Protein AF-A0A533RKX3-F1 (afdb_monomer_lite)

pLDDT: mean 78.16, std 12.14, range [46.0, 91.19]

Secondary structure (DSSP, 8-state):
-HHHHHHHT-HHHHHHHHHHHHHH-TT-HHHHHHHHHHHHHTT-HHHHHHHHHHHHHHHHH-TTSTHHHHTTT--HHHHHHHHHHHHHHHHTT-

Foldseek 3Di:
DLVVCVVVVVLVVSLVVLVVVCVVPVLQLVSLQSVLVSCVVVVVLVVSLVSLVSSVVSCVVCVPDPNCVVPPNPHSVVSNVVSVVSNVVVVVVD

Radius of gyration: 12.79 Å; chains: 1; bounding box: 32×25×37 Å

Structure (mmCIF, N/CA/C/O backbone):
data_AF-A0A533RKX3-F1
#
_entry.id   AF-A0A533RKX3-F1
#
loop_
_atom_site.group_PDB
_atom_site.id
_atom_site.type_symbol
_atom_site.label_atom_id
_atom_site.label_alt_id
_atom_site.label_comp_id
_atom_site.label_asym_id
_atom_site.label_entity_id
_atom_site.label_seq_id
_atom_site.pdbx_PDB_ins_code
_atom_site.Cartn_x
_atom_site.Cartn_y
_atom_site.Cartn_z
_atom_site.occupancy
_atom_site.B_iso_or_equiv
_atom_site.auth_seq_id
_atom_site.auth_comp_id
_atom_site.auth_asym_id
_atom_site.auth_atom_id
_atom_site.pdbx_PDB_model_num
ATOM 1 N N . LEU A 1 1 ? -5.772 -2.199 -12.533 1.00 54.28 1 LEU A N 1
ATOM 2 C CA . LEU A 1 1 ? -7.184 -2.306 -12.109 1.00 54.28 1 LEU A CA 1
ATOM 3 C C . LEU A 1 1 ? -7.329 -2.000 -10.612 1.00 54.28 1 LEU A C 1
ATOM 5 O O . LEU A 1 1 ? -8.238 -1.259 -10.269 1.00 54.28 1 LEU A O 1
ATOM 9 N N . GLY A 1 2 ? -6.359 -2.360 -9.762 1.00 58.38 2 GLY A N 1
ATOM 10 C CA . GLY A 1 2 ? -6.385 -2.042 -8.320 1.00 58.38 2 GLY A CA 1
ATOM 11 C C . GLY A 1 2 ? -6.681 -0.584 -7.908 1.00 58.38 2 GLY A C 1
ATOM 12 O O . GLY A 1 2 ? -7.396 -0.369 -6.937 1.00 58.38 2 GLY A O 1
ATOM 13 N N . VAL A 1 3 ? -6.223 0.432 -8.654 1.00 58.34 3 VAL A N 1
ATOM 14 C CA . VAL A 1 3 ? -6.564 1.853 -8.378 1.00 58.34 3 VAL A CA 1
ATOM 15 C C . VAL A 1 3 ? -8.036 2.166 -8.689 1.00 58.34 3 VAL A C 1
ATOM 17 O O . VAL A 1 3 ? -8.665 2.953 -7.990 1.00 58.34 3 VAL A O 1
ATOM 20 N N . ILE A 1 4 ? -8.605 1.517 -9.709 1.00 57.06 4 ILE A N 1
ATOM 21 C CA . ILE A 1 4 ? -10.014 1.667 -10.099 1.00 57.06 4 ILE A CA 1
ATOM 22 C C . ILE A 1 4 ? -10.911 0.985 -9.058 1.00 57.06 4 ILE A C 1
ATOM 24 O O . ILE A 1 4 ? -11.901 1.574 -8.641 1.00 57.06 4 ILE A O 1
ATOM 28 N N . HIS A 1 5 ? -10.528 -0.196 -8.564 1.00 58.16 5 HIS A N 1
ATOM 29 C CA . HIS A 1 5 ? -11.267 -0.880 -7.496 1.00 58.16 5 HIS A CA 1
ATOM 30 C C . HIS A 1 5 ? -11.195 -0.140 -6.156 1.00 58.16 5 HIS A C 1
ATOM 32 O O . HIS A 1 5 ? -12.207 -0.038 -5.467 1.00 58.16 5 HIS A O 1
ATOM 38 N N . GLN A 1 6 ? -10.052 0.478 -5.826 1.00 57.69 6 GLN A N 1
ATOM 39 C CA . GLN A 1 6 ? -9.946 1.339 -4.644 1.00 57.69 6 GLN A CA 1
ATOM 40 C C . GLN A 1 6 ? -10.900 2.546 -4.732 1.00 57.69 6 GLN A C 1
ATOM 42 O O . GLN A 1 6 ? -11.520 2.909 -3.738 1.00 57.69 6 GLN A O 1
ATOM 47 N N . GLN A 1 7 ? -11.067 3.135 -5.921 1.00 59.12 7 GLN A N 1
ATOM 48 C CA . GLN A 1 7 ? -12.026 4.224 -6.157 1.00 59.12 7 GLN A CA 1
ATOM 49 C C . GLN A 1 7 ? -13.490 3.753 -6.152 1.00 59.12 7 GLN A C 1
ATOM 51 O O . GLN A 1 7 ? -14.378 4.532 -5.824 1.00 59.12 7 GLN A O 1
ATOM 56 N N . GLN A 1 8 ? -13.748 2.487 -6.488 1.00 63.97 8 GLN A N 1
ATOM 57 C CA . GLN A 1 8 ? -15.085 1.882 -6.457 1.00 63.97 8 GLN A CA 1
ATOM 58 C C . GLN A 1 8 ? -15.504 1.393 -5.060 1.00 63.97 8 GLN A C 1
ATOM 60 O O . GLN A 1 8 ? -16.643 0.972 -4.888 1.00 63.97 8 GLN A O 1
ATOM 65 N N . GLY A 1 9 ? -14.613 1.454 -4.062 1.00 64.25 9 GLY A N 1
ATOM 66 C CA . GLY A 1 9 ? -14.872 0.940 -2.713 1.00 64.25 9 GLY A CA 1
ATOM 67 C C . GLY A 1 9 ? -14.756 -0.582 -2.592 1.00 64.25 9 GLY A C 1
ATOM 68 O O . GLY A 1 9 ? -15.034 -1.129 -1.527 1.00 64.25 9 GLY A O 1
ATOM 69 N N . ASP A 1 10 ? -14.300 -1.270 -3.642 1.00 76.06 10 ASP A N 1
ATOM 70 C CA . ASP A 1 10 ? -14.107 -2.721 -3.644 1.00 76.06 10 ASP A CA 1
ATOM 71 C C . ASP A 1 10 ? -12.705 -3.066 -3.115 1.00 76.06 10 ASP A C 1
ATOM 73 O O . ASP A 1 10 ? -11.750 -3.371 -3.840 1.00 76.06 10 ASP A O 1
ATOM 77 N N . ILE A 1 11 ? -12.562 -2.892 -1.800 1.00 74.44 11 ILE A N 1
ATOM 78 C CA . ILE A 1 11 ? -11.282 -2.968 -1.091 1.00 74.44 11 ILE A CA 1
ATOM 79 C C . ILE A 1 11 ? -10.690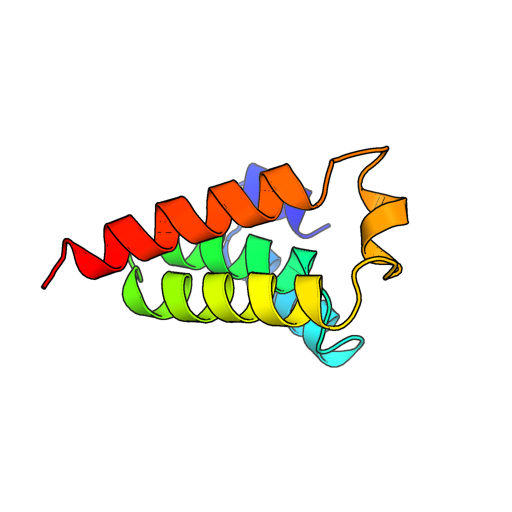 -4.386 -1.131 1.00 74.44 11 ILE A C 1
ATOM 81 O O . ILE A 1 11 ? -9.467 -4.548 -1.208 1.00 74.44 11 ILE A O 1
ATOM 85 N N . GLU A 1 12 ? -11.532 -5.421 -1.127 1.00 78.38 12 GLU A N 1
ATOM 86 C CA . GLU A 1 12 ? -11.091 -6.819 -1.184 1.00 78.38 12 GLU A CA 1
ATOM 87 C C . GLU A 1 12 ? -10.493 -7.173 -2.550 1.00 78.38 12 GLU A C 1
ATOM 89 O O . GLU A 1 12 ? -9.383 -7.716 -2.610 1.00 78.38 12 GLU A O 1
ATOM 94 N N . ALA A 1 13 ? -11.162 -6.797 -3.647 1.00 79.62 13 ALA A N 1
ATOM 95 C CA . ALA A 1 13 ? -10.638 -7.007 -4.994 1.00 79.62 13 ALA A CA 1
ATOM 96 C C . ALA A 1 13 ? -9.331 -6.231 -5.217 1.00 79.62 13 ALA A C 1
ATOM 98 O O . ALA A 1 13 ? -8.354 -6.796 -5.719 1.00 79.62 13 ALA A O 1
ATOM 99 N N . ALA A 1 14 ? -9.270 -4.971 -4.766 1.00 80.62 14 ALA A N 1
ATOM 100 C CA . ALA A 1 14 ? -8.057 -4.159 -4.844 1.00 80.62 14 ALA A CA 1
ATOM 101 C C . ALA A 1 14 ? -6.884 -4.820 -4.100 1.00 80.62 14 ALA A C 1
ATOM 103 O O . ALA A 1 14 ? -5.785 -4.942 -4.643 1.00 80.62 14 ALA A O 1
ATOM 104 N N . THR A 1 15 ? -7.123 -5.315 -2.883 1.00 82.19 15 THR A N 1
ATOM 105 C CA . THR A 1 15 ? -6.108 -6.015 -2.082 1.00 82.19 15 THR A CA 1
ATOM 106 C C . THR A 1 15 ? -5.606 -7.274 -2.786 1.00 82.19 15 THR A C 1
ATOM 108 O O . THR A 1 15 ? -4.397 -7.515 -2.835 1.00 82.19 15 THR A O 1
ATOM 111 N N . ALA A 1 16 ? -6.509 -8.080 -3.352 1.00 85.38 16 ALA A N 1
ATOM 112 C CA . ALA A 1 16 ? -6.144 -9.295 -4.075 1.00 85.38 16 ALA A CA 1
ATOM 113 C C . ALA A 1 16 ? -5.278 -8.989 -5.306 1.00 85.38 16 ALA A C 1
ATOM 115 O O . ALA A 1 16 ? -4.292 -9.683 -5.561 1.00 85.38 16 ALA A O 1
ATOM 116 N N . GLU A 1 17 ? -5.600 -7.928 -6.043 1.00 85.19 17 GLU A N 1
ATOM 117 C CA . GLU A 1 17 ? -4.797 -7.486 -7.178 1.00 85.19 17 GLU A CA 1
ATOM 118 C C . GLU A 1 17 ? -3.414 -6.982 -6.770 1.00 85.19 17 GLU A C 1
ATOM 120 O O . GLU A 1 17 ? -2.423 -7.395 -7.369 1.00 85.19 17 GLU A O 1
ATOM 125 N N . PHE A 1 18 ? -3.306 -6.148 -5.732 1.00 85.69 18 PHE A N 1
ATOM 126 C CA . PHE A 1 18 ? -1.998 -5.676 -5.270 1.00 85.69 18 PHE A CA 1
ATOM 127 C C . PHE A 1 18 ? -1.132 -6.820 -4.735 1.00 85.69 18 PHE A C 1
ATOM 129 O O . PHE A 1 18 ? 0.064 -6.856 -5.017 1.00 85.69 18 PHE A O 1
ATOM 136 N N . LYS A 1 19 ? -1.727 -7.813 -4.064 1.00 85.88 19 LYS A N 1
ATOM 137 C CA . LYS A 1 19 ? -1.017 -9.037 -3.660 1.00 85.88 19 LYS A CA 1
ATOM 138 C C . LYS A 1 19 ? -0.519 -9.848 -4.856 1.00 85.88 19 LYS A C 1
ATOM 140 O O . LYS A 1 19 ? 0.597 -10.358 -4.813 1.00 85.88 19 LYS A O 1
ATOM 145 N N . ARG A 1 20 ? -1.300 -9.949 -5.938 1.00 87.31 20 ARG A N 1
ATOM 146 C CA . ARG A 1 20 ? -0.837 -10.579 -7.189 1.00 87.31 20 ARG A CA 1
ATOM 147 C C . ARG A 1 20 ? 0.316 -9.800 -7.812 1.00 87.31 20 ARG A C 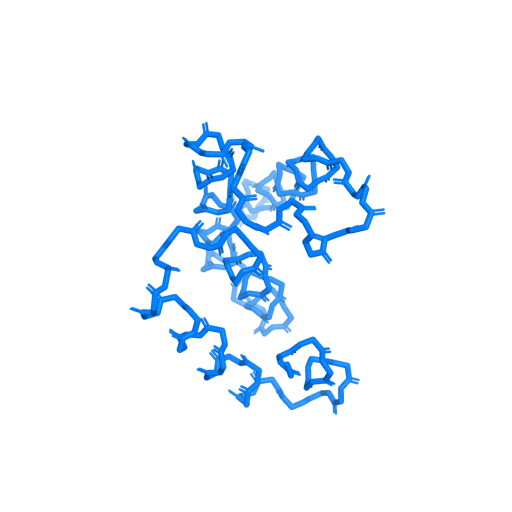1
ATOM 149 O O . ARG A 1 20 ? 1.276 -10.419 -8.254 1.00 87.31 20 ARG A O 1
ATOM 156 N N . THR A 1 21 ? 0.263 -8.470 -7.794 1.00 84.81 21 THR A N 1
ATOM 157 C CA . THR A 1 21 ? 1.381 -7.633 -8.249 1.00 84.81 21 THR A CA 1
ATOM 158 C C . THR A 1 21 ? 2.641 -7.918 -7.439 1.00 84.81 21 THR A C 1
ATOM 160 O O . THR A 1 21 ? 3.679 -8.172 -8.036 1.00 84.81 21 THR A O 1
ATOM 163 N N . LEU A 1 22 ? 2.538 -7.988 -6.108 1.00 85.81 22 LEU A N 1
ATOM 164 C CA . LEU A 1 22 ? 3.666 -8.341 -5.238 1.00 85.81 22 LEU A CA 1
ATOM 165 C C . LEU A 1 22 ? 4.171 -9.775 -5.435 1.00 85.81 22 LEU A C 1
ATOM 167 O O . LEU A 1 22 ? 5.332 -10.061 -5.161 1.00 85.81 22 LEU A O 1
ATOM 171 N N . TYR A 1 23 ? 3.325 -10.692 -5.908 1.00 87.25 23 TYR A N 1
ATOM 172 C CA . TYR A 1 23 ? 3.758 -12.045 -6.258 1.00 87.25 23 TYR A CA 1
ATOM 173 C C . TYR A 1 23 ? 4.667 -12.052 -7.495 1.00 87.25 23 TYR A C 1
ATOM 175 O O . TYR A 1 23 ? 5.605 -12.843 -7.564 1.00 87.25 23 TYR A O 1
ATOM 183 N N . VAL A 1 24 ? 4.398 -11.168 -8.461 1.00 85.62 24 VAL A N 1
ATOM 184 C CA . VAL A 1 24 ? 5.198 -11.029 -9.687 1.00 85.62 24 VAL A CA 1
ATOM 185 C C . VAL A 1 24 ? 6.435 -10.163 -9.446 1.00 85.62 24 VAL A C 1
ATOM 187 O O . VAL A 1 24 ? 7.530 -10.527 -9.866 1.00 85.62 24 VAL A O 1
ATOM 190 N N . ASP A 1 25 ? 6.270 -9.038 -8.755 1.00 81.44 25 ASP A N 1
ATOM 191 C CA . ASP A 1 25 ? 7.333 -8.093 -8.431 1.00 81.44 25 ASP A CA 1
ATOM 192 C C . ASP A 1 25 ? 7.236 -7.710 -6.949 1.00 81.44 25 ASP A C 1
ATOM 194 O O . ASP A 1 25 ? 6.428 -6.874 -6.537 1.00 81.44 25 ASP A O 1
ATOM 198 N N . ARG A 1 26 ? 8.052 -8.384 -6.132 1.00 84.25 26 ARG A N 1
ATOM 199 C CA . ARG A 1 26 ? 8.032 -8.263 -4.666 1.00 84.25 26 ARG A CA 1
ATOM 200 C C . ARG A 1 26 ? 8.465 -6.895 -4.151 1.00 84.25 26 ARG A C 1
ATOM 202 O O . ARG A 1 26 ? 8.196 -6.604 -2.995 1.00 84.25 26 ARG A O 1
ATOM 209 N N . ASP A 1 27 ? 9.110 -6.084 -4.983 1.00 83.19 27 ASP A N 1
ATOM 210 C CA . ASP A 1 27 ? 9.612 -4.753 -4.638 1.00 83.19 27 ASP A CA 1
ATOM 211 C C . ASP A 1 27 ? 8.810 -3.657 -5.361 1.00 83.19 27 ASP A C 1
ATOM 213 O O . ASP A 1 27 ? 9.272 -2.526 -5.553 1.00 83.19 27 ASP A O 1
ATOM 217 N N . PHE A 1 28 ? 7.577 -3.964 -5.778 1.00 85.69 28 PHE A N 1
ATOM 218 C CA . PHE A 1 28 ? 6.736 -3.002 -6.470 1.00 85.69 28 PHE A CA 1
ATOM 219 C C . PHE A 1 28 ? 6.214 -1.926 -5.509 1.00 85.69 28 PHE A C 1
ATOM 221 O O . PHE A 1 28 ? 5.182 -2.078 -4.853 1.00 85.69 28 PHE A O 1
ATOM 228 N N . VAL A 1 29 ? 6.921 -0.794 -5.483 1.00 86.69 29 VAL A N 1
ATOM 229 C CA . VAL A 1 29 ? 6.678 0.373 -4.614 1.00 86.69 29 VAL A CA 1
ATOM 230 C C . VAL A 1 29 ? 5.198 0.768 -4.540 1.00 86.69 29 VAL A C 1
ATOM 232 O O . VAL A 1 29 ? 4.653 0.967 -3.456 1.00 86.69 29 VAL A O 1
ATOM 235 N N . LEU A 1 30 ? 4.512 0.849 -5.683 1.00 82.56 30 LEU A N 1
ATOM 236 C CA . LEU A 1 30 ? 3.108 1.272 -5.730 1.00 82.56 30 LEU A CA 1
ATOM 237 C C . LEU A 1 30 ? 2.138 0.253 -5.120 1.00 82.56 30 LEU A C 1
ATOM 239 O O . LEU A 1 30 ? 1.088 0.657 -4.628 1.00 82.56 30 LEU A O 1
ATOM 243 N N . ALA A 1 31 ? 2.459 -1.044 -5.148 1.00 86.75 31 ALA A N 1
ATOM 244 C CA . ALA A 1 31 ? 1.601 -2.061 -4.543 1.00 86.75 31 ALA A CA 1
ATOM 245 C C . ALA A 1 31 ? 1.671 -1.983 -3.017 1.00 86.75 31 ALA A C 1
ATOM 247 O O . ALA A 1 31 ? 0.622 -1.970 -2.379 1.00 86.75 31 ALA A O 1
ATOM 248 N N . HIS A 1 32 ? 2.873 -1.828 -2.452 1.00 89.88 32 HIS A N 1
ATOM 249 C CA . HIS A 1 32 ? 3.039 -1.572 -1.019 1.00 89.88 32 HIS A CA 1
ATOM 250 C C . HIS A 1 32 ? 2.328 -0.286 -0.589 1.00 89.88 32 HIS A C 1
ATOM 252 O O . HIS A 1 32 ? 1.548 -0.302 0.360 1.00 89.88 32 HIS A O 1
ATOM 258 N N . PHE A 1 33 ? 2.491 0.808 -1.339 1.00 87.81 33 PHE A N 1
ATOM 259 C CA . PHE A 1 33 ? 1.826 2.072 -1.013 1.00 87.81 33 PHE A CA 1
ATOM 260 C C . PHE A 1 33 ? 0.294 1.958 -1.053 1.00 87.81 33 PHE A C 1
ATOM 262 O O . PHE A 1 33 ? -0.412 2.493 -0.194 1.00 87.81 33 PHE A O 1
ATOM 269 N N . ALA A 1 34 ? -0.243 1.254 -2.051 1.00 86.81 34 ALA A N 1
ATOM 270 C CA . ALA A 1 34 ? -1.680 1.062 -2.181 1.00 86.81 34 ALA A CA 1
ATOM 271 C C . ALA A 1 34 ? -2.250 0.147 -1.086 1.00 86.81 34 ALA A C 1
ATOM 273 O O . ALA A 1 34 ? -3.316 0.457 -0.549 1.00 86.81 34 ALA A O 1
ATOM 274 N N . LEU A 1 35 ? -1.535 -0.922 -0.714 1.00 89.06 35 LEU A N 1
ATOM 275 C CA . LEU A 1 35 ? -1.889 -1.778 0.422 1.00 89.06 35 LEU A CA 1
ATOM 276 C C . LEU A 1 35 ? -1.854 -1.001 1.738 1.00 89.06 35 LEU A C 1
ATOM 278 O O . LEU A 1 35 ? -2.800 -1.102 2.513 1.00 89.06 35 LEU A O 1
ATOM 282 N N . ALA A 1 36 ? -0.840 -0.161 1.956 1.00 90.44 36 ALA A N 1
ATOM 283 C CA . ALA A 1 36 ? -0.753 0.694 3.135 1.00 90.44 36 ALA A CA 1
ATOM 284 C C . ALA A 1 36 ? -1.977 1.615 3.266 1.00 90.44 36 ALA A C 1
ATOM 286 O O . ALA A 1 36 ? -2.599 1.689 4.325 1.00 90.44 36 ALA A O 1
ATOM 287 N N . ASN A 1 37 ? -2.389 2.262 2.169 1.00 87.00 37 ASN A N 1
ATOM 288 C CA . ASN A 1 37 ? -3.591 3.097 2.159 1.00 87.00 37 ASN A CA 1
ATOM 289 C C . ASN A 1 37 ? -4.862 2.287 2.447 1.00 87.00 37 ASN A C 1
ATOM 291 O O . ASN A 1 37 ? -5.698 2.739 3.226 1.00 87.00 37 ASN A O 1
ATOM 295 N N . ILE A 1 38 ? -5.001 1.097 1.854 1.00 86.75 38 ILE A N 1
ATOM 296 C CA . ILE A 1 38 ? -6.136 0.197 2.102 1.00 86.75 38 ILE A CA 1
ATOM 297 C C . ILE A 1 38 ? -6.211 -0.195 3.583 1.00 86.75 38 ILE A C 1
ATOM 299 O O . ILE A 1 38 ? -7.249 -0.006 4.215 1.00 86.75 38 ILE A O 1
ATOM 303 N N . LEU A 1 39 ? -5.102 -0.664 4.155 1.00 87.69 39 LEU A N 1
ATOM 304 C CA . LEU A 1 39 ? -5.013 -1.059 5.562 1.00 87.69 39 LEU A CA 1
ATOM 305 C C . LEU A 1 39 ? -5.334 0.118 6.489 1.00 87.69 39 LEU A C 1
ATOM 307 O O . LEU A 1 39 ? -6.043 -0.039 7.483 1.00 87.69 39 LEU A O 1
ATOM 311 N N . ARG A 1 40 ? -4.891 1.329 6.125 1.00 85.06 40 ARG A N 1
ATOM 312 C CA . ARG A 1 40 ? -5.217 2.553 6.861 1.00 85.06 40 ARG A CA 1
ATOM 313 C C . ARG A 1 40 ? -6.713 2.870 6.818 1.00 85.06 40 ARG A C 1
ATOM 315 O O . ARG A 1 40 ? -7.265 3.258 7.842 1.00 85.06 40 ARG A O 1
ATOM 322 N N . GLN A 1 41 ? -7.377 2.694 5.671 1.00 83.31 41 GLN A N 1
ATOM 323 C CA . GLN A 1 41 ? -8.836 2.856 5.554 1.00 83.31 41 GLN A CA 1
ATOM 324 C C . GLN A 1 41 ? -9.606 1.812 6.375 1.00 83.31 41 GLN A C 1
ATOM 326 O O . GLN A 1 41 ? -10.664 2.121 6.911 1.00 83.31 41 GLN A O 1
ATOM 331 N N . GLN A 1 42 ? -9.057 0.605 6.528 1.00 83.31 42 GLN A N 1
ATOM 332 C CA . GLN A 1 42 ? -9.622 -0.453 7.373 1.00 83.31 42 GLN A CA 1
ATOM 333 C C . GLN A 1 42 ? -9.346 -0.253 8.876 1.00 83.31 42 GLN A C 1
ATOM 335 O O . GLN A 1 42 ? -9.753 -1.077 9.690 1.00 83.31 42 GLN A O 1
ATOM 340 N N . GLY A 1 43 ? -8.645 0.819 9.266 1.00 85.56 43 GLY A N 1
ATOM 341 C CA . GLY A 1 43 ? -8.259 1.076 10.657 1.00 85.56 43 GLY A CA 1
ATOM 342 C C . GLY A 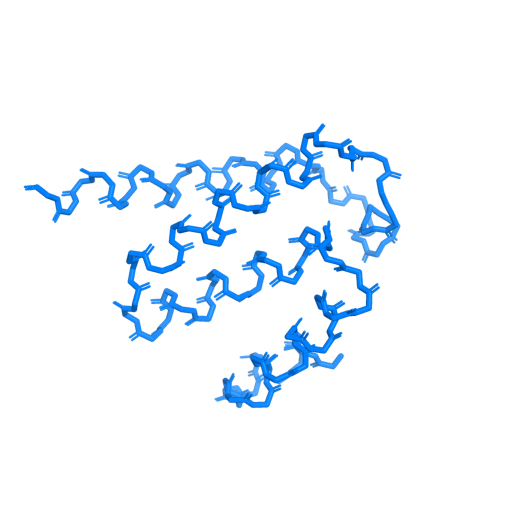1 43 ? -7.091 0.216 11.152 1.00 85.56 43 GLY A C 1
ATOM 343 O O . GLY A 1 43 ? -6.699 0.319 12.312 1.00 85.56 43 GLY A O 1
ATOM 344 N N . GLN A 1 44 ? -6.479 -0.594 10.284 1.00 87.94 44 GLN A N 1
ATOM 345 C CA . GLN A 1 44 ? -5.306 -1.413 10.593 1.00 87.94 44 GLN A CA 1
ATOM 346 C C . GLN A 1 44 ? -4.026 -0.575 10.495 1.00 87.94 44 GLN A C 1
ATOM 348 O O . GLN A 1 44 ? -3.149 -0.815 9.667 1.00 87.94 44 GLN A O 1
ATOM 353 N N . VAL A 1 45 ? -3.931 0.437 11.358 1.00 86.25 45 VAL A N 1
ATOM 354 C CA . VAL A 1 45 ? -2.868 1.453 11.350 1.00 86.25 45 VAL A CA 1
ATOM 355 C C . VAL A 1 45 ? -1.471 0.828 11.480 1.00 86.25 45 VAL A C 1
ATOM 357 O O . VAL A 1 45 ? -0.557 1.221 10.761 1.00 86.25 45 VAL A O 1
ATOM 360 N N . HIS A 1 46 ? -1.310 -0.196 12.323 1.00 86.88 46 HIS A N 1
ATOM 361 C CA . HIS A 1 46 ? -0.015 -0.856 12.524 1.00 86.88 46 HIS A CA 1
ATOM 362 C C . HIS A 1 46 ? 0.481 -1.575 11.257 1.00 86.88 46 HIS A C 1
ATOM 364 O O . HIS A 1 46 ? 1.614 -1.369 10.829 1.00 86.88 46 HIS A O 1
ATOM 370 N N . GLU A 1 47 ? -0.389 -2.353 10.607 1.00 87.62 47 GLU A N 1
ATOM 371 C CA . GLU A 1 47 ? -0.058 -3.056 9.360 1.00 87.62 47 GLU A CA 1
ATOM 372 C C . GLU A 1 47 ? 0.152 -2.073 8.201 1.00 87.62 47 GLU A C 1
ATOM 374 O O . GLU A 1 47 ? 1.067 -2.249 7.399 1.00 87.62 47 GLU A O 1
ATOM 379 N N . ALA A 1 48 ? -0.634 -0.991 8.150 1.00 89.69 48 ALA A N 1
ATOM 380 C CA . ALA A 1 48 ? -0.435 0.081 7.179 1.00 89.69 48 ALA A CA 1
ATOM 381 C C . ALA A 1 48 ? 0.972 0.683 7.280 1.00 89.69 48 ALA A C 1
ATOM 383 O O . ALA A 1 48 ? 1.617 0.927 6.263 1.00 89.69 48 ALA A O 1
ATOM 384 N N . CYS A 1 49 ? 1.476 0.881 8.499 1.00 90.19 49 CYS A N 1
ATOM 385 C CA . CYS A 1 49 ? 2.819 1.406 8.712 1.00 90.19 49 CYS A CA 1
ATOM 386 C C . CYS A 1 49 ? 3.923 0.454 8.265 1.00 90.19 49 CYS A C 1
ATOM 388 O O . CYS A 1 49 ? 4.848 0.900 7.589 1.00 90.19 49 CYS A O 1
ATOM 390 N N . ARG A 1 50 ? 3.773 -0.855 8.486 1.00 90.69 50 ARG A N 1
ATOM 391 C CA . ARG A 1 50 ? 4.713 -1.839 7.925 1.00 90.69 50 ARG A CA 1
ATOM 392 C C . ARG A 1 50 ? 4.777 -1.754 6.398 1.00 90.69 50 ARG A C 1
ATOM 394 O O . ARG A 1 50 ? 5.860 -1.789 5.818 1.00 90.69 50 ARG A O 1
ATOM 401 N N . GLU A 1 51 ? 3.635 -1.565 5.740 1.00 91.12 51 GLU A N 1
ATOM 402 C CA . GLU A 1 51 ? 3.586 -1.409 4.283 1.00 91.12 51 GLU A CA 1
ATOM 403 C C . GLU A 1 51 ? 4.140 -0.056 3.797 1.00 91.12 51 GLU A C 1
ATOM 405 O O . GLU A 1 51 ? 4.792 0.001 2.749 1.00 91.12 51 GLU A O 1
ATOM 410 N N . TYR A 1 52 ? 3.979 1.033 4.558 1.00 91.19 52 TYR A N 1
ATOM 411 C CA . TYR A 1 52 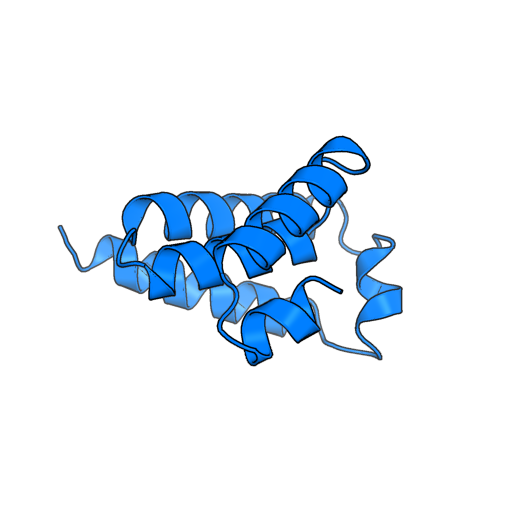? 4.656 2.305 4.266 1.00 91.19 52 TYR A CA 1
ATOM 412 C C . TYR A 1 52 ? 6.184 2.195 4.416 1.00 91.19 52 TYR A C 1
ATOM 414 O O . TYR A 1 52 ? 6.913 2.741 3.586 1.00 91.19 52 TYR A O 1
ATOM 422 N N . GLU A 1 53 ? 6.691 1.452 5.403 1.00 91.00 53 GLU A N 1
ATOM 423 C CA . GLU A 1 53 ? 8.128 1.156 5.522 1.00 91.00 53 GLU A CA 1
ATOM 424 C C . GLU A 1 53 ? 8.632 0.323 4.339 1.00 91.00 53 GLU A C 1
ATOM 426 O O . GLU A 1 53 ? 9.663 0.653 3.749 1.00 91.00 53 GLU A O 1
ATOM 431 N N . ASN A 1 54 ? 7.888 -0.714 3.938 1.00 90.12 54 ASN A N 1
ATOM 432 C CA . ASN A 1 54 ? 8.215 -1.521 2.759 1.00 90.12 54 ASN A CA 1
ATOM 433 C C . ASN A 1 54 ? 8.236 -0.669 1.483 1.00 90.12 54 ASN A C 1
ATOM 435 O O . ASN A 1 54 ? 9.135 -0.820 0.655 1.00 90.12 54 ASN A O 1
ATOM 439 N N . THR A 1 55 ? 7.307 0.285 1.362 1.00 89.75 55 THR A N 1
ATOM 440 C CA . THR A 1 55 ? 7.277 1.261 0.263 1.00 89.75 55 THR A CA 1
ATOM 441 C C . THR A 1 55 ? 8.572 2.069 0.212 1.00 89.75 55 THR A C 1
ATOM 443 O O . THR A 1 55 ? 9.203 2.140 -0.841 1.00 89.75 55 THR A O 1
ATOM 446 N N . LEU A 1 56 ? 8.997 2.649 1.341 1.00 89.31 56 LEU A N 1
ATOM 447 C CA . LEU A 1 56 ? 10.244 3.417 1.430 1.00 89.31 56 LEU A CA 1
ATOM 448 C C . LEU A 1 56 ? 11.463 2.546 1.129 1.00 89.31 56 LEU A C 1
ATOM 450 O O . LEU A 1 56 ? 12.346 2.945 0.374 1.00 89.31 56 LEU A O 1
ATOM 454 N N . ARG A 1 57 ? 11.504 1.331 1.676 1.00 88.75 57 ARG A N 1
ATOM 455 C CA . ARG A 1 57 ? 12.607 0.397 1.455 1.00 88.75 57 ARG A CA 1
ATOM 456 C C . ARG A 1 57 ? 12.758 0.045 -0.022 1.00 88.75 57 ARG A C 1
ATOM 458 O O . ARG A 1 57 ? 13.866 0.135 -0.544 1.00 88.75 57 ARG A O 1
ATOM 465 N N . ALA A 1 58 ? 11.664 -0.306 -0.693 1.00 86.00 58 ALA A N 1
ATOM 466 C CA . ALA A 1 58 ? 11.662 -0.611 -2.121 1.00 86.00 58 ALA A CA 1
ATOM 467 C C . ALA A 1 58 ? 12.015 0.626 -2.970 1.00 86.00 58 ALA A C 1
ATOM 469 O O . ALA A 1 58 ? 12.774 0.529 -3.938 1.00 86.00 58 ALA A O 1
ATOM 470 N N . LEU A 1 59 ? 11.530 1.805 -2.564 1.00 83.62 59 LEU A N 1
ATOM 471 C CA . LEU A 1 59 ? 11.821 3.087 -3.204 1.00 83.62 59 LEU A CA 1
ATOM 472 C C . LEU A 1 59 ? 13.322 3.414 -3.180 1.00 83.62 59 LEU A C 1
ATOM 474 O O . LEU A 1 59 ? 13.885 3.758 -4.218 1.00 83.62 59 LEU A O 1
ATOM 478 N N . TYR A 1 60 ? 13.980 3.280 -2.024 1.00 82.06 60 TYR A N 1
ATOM 479 C CA . TYR A 1 60 ? 15.421 3.524 -1.891 1.00 82.06 60 TYR A C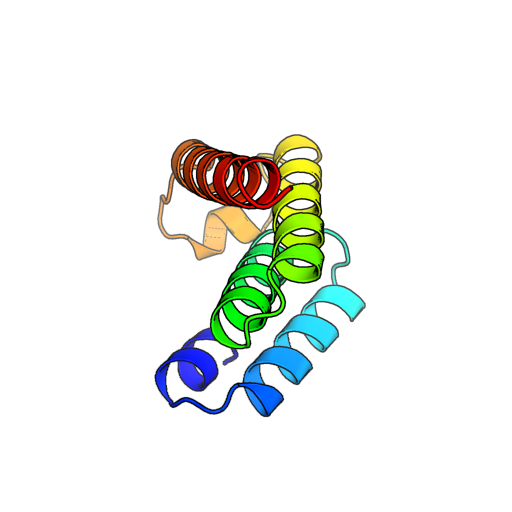A 1
ATOM 480 C C . TYR A 1 60 ? 16.278 2.391 -2.461 1.00 82.06 60 TYR A C 1
ATOM 482 O O . TYR A 1 60 ? 17.389 2.645 -2.920 1.00 82.06 60 TY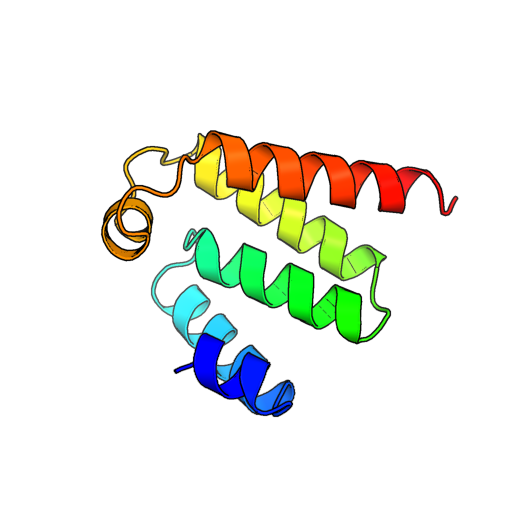R A O 1
ATOM 490 N N . ALA A 1 61 ? 15.775 1.153 -2.466 1.00 82.88 61 ALA A N 1
ATOM 491 C CA . ALA A 1 61 ? 16.473 0.024 -3.073 1.00 82.88 61 ALA A CA 1
ATOM 492 C C . ALA A 1 61 ? 16.563 0.160 -4.601 1.00 82.88 61 ALA A C 1
ATOM 494 O O . ALA A 1 61 ? 17.588 -0.193 -5.186 1.00 82.88 61 ALA A O 1
ATOM 495 N N . LYS A 1 62 ? 15.510 0.675 -5.254 1.00 72.19 62 LYS A N 1
ATOM 496 C CA . LYS A 1 62 ? 15.483 0.928 -6.703 1.00 72.19 62 LYS A CA 1
ATOM 497 C C . LYS A 1 62 ? 14.774 2.248 -7.043 1.00 72.19 62 LYS A C 1
ATOM 499 O O . LYS A 1 62 ? 13.613 2.220 -7.471 1.00 72.19 62 LYS A O 1
ATOM 504 N N . PRO A 1 63 ? 15.479 3.393 -6.950 1.00 64.12 63 PRO A N 1
ATOM 505 C CA . PRO A 1 63 ? 14.904 4.706 -7.254 1.00 64.12 63 PRO A CA 1
ATOM 506 C C . PRO A 1 63 ? 14.504 4.869 -8.731 1.00 64.12 63 PRO A C 1
ATOM 508 O O . PRO A 1 63 ? 13.633 5.676 -9.039 1.00 64.12 63 PRO A O 1
ATOM 511 N N . GLU A 1 64 ? 15.082 4.069 -9.635 1.00 64.19 64 GLU A N 1
ATOM 512 C CA . GLU A 1 64 ? 14.820 4.074 -11.086 1.00 64.19 64 GLU A CA 1
ATOM 513 C C . GLU A 1 64 ? 14.017 2.838 -11.548 1.00 64.19 64 GLU A C 1
ATOM 515 O O . GLU A 1 64 ? 14.162 2.349 -12.669 1.00 64.19 64 GLU A O 1
ATOM 520 N N . GLY A 1 65 ? 13.183 2.271 -10.670 1.00 62.69 65 GLY A N 1
ATOM 521 C CA . GLY A 1 65 ? 12.374 1.089 -10.984 1.00 62.69 65 GLY A CA 1
ATOM 522 C C . GLY A 1 65 ? 11.244 1.362 -11.986 1.00 62.69 65 GLY A C 1
ATOM 523 O O . GLY A 1 65 ? 10.816 2.501 -12.175 1.00 62.69 65 GLY A O 1
ATOM 524 N N . ALA A 1 66 ? 10.696 0.301 -12.592 1.00 60.66 66 ALA A N 1
ATOM 525 C CA . ALA A 1 66 ? 9.615 0.367 -13.589 1.00 60.66 66 ALA A CA 1
ATOM 526 C C . ALA A 1 66 ? 8.364 1.145 -13.119 1.00 60.66 66 ALA A C 1
ATOM 528 O O . ALA A 1 66 ? 7.612 1.671 -13.940 1.00 60.66 66 ALA A O 1
ATOM 529 N N . TRP A 1 67 ? 8.165 1.271 -11.804 1.00 67.50 67 TRP A N 1
ATOM 530 C CA . TRP A 1 67 ? 7.096 2.060 -11.190 1.00 67.50 67 TRP A CA 1
ATOM 531 C C . TRP A 1 67 ? 7.220 3.576 -11.466 1.00 67.50 67 TRP A C 1
ATOM 533 O O . TRP A 1 67 ? 6.197 4.256 -11.536 1.00 67.50 67 TRP A O 1
ATOM 543 N N . THR A 1 68 ? 8.426 4.108 -11.720 1.00 63.06 68 THR A N 1
ATOM 544 C CA . THR A 1 68 ? 8.648 5.524 -12.096 1.00 63.06 68 THR A CA 1
ATOM 545 C C . THR A 1 68 ? 7.993 5.877 -13.434 1.00 63.06 68 THR A C 1
ATOM 547 O O . THR A 1 68 ? 7.413 6.953 -13.589 1.00 63.06 68 THR A O 1
ATOM 550 N N . ARG A 1 69 ? 8.007 4.937 -14.390 1.00 60.41 69 ARG A N 1
ATOM 551 C CA . ARG A 1 69 ? 7.405 5.097 -15.723 1.00 60.41 69 ARG A CA 1
ATOM 552 C C . ARG A 1 69 ? 5.878 5.162 -15.668 1.00 60.41 69 ARG A C 1
ATOM 554 O O . ARG A 1 69 ? 5.272 5.847 -16.486 1.00 60.41 69 ARG A O 1
ATOM 561 N N . PHE A 1 70 ? 5.262 4.482 -14.703 1.00 58.88 70 PHE A N 1
ATOM 562 C CA . PHE A 1 70 ? 3.804 4.446 -14.537 1.00 58.88 70 PHE A CA 1
ATOM 563 C C . PHE A 1 70 ? 3.220 5.713 -13.902 1.00 58.88 70 PHE A C 1
ATOM 565 O O . PHE A 1 70 ? 2.014 5.928 -13.969 1.00 58.88 70 PHE A O 1
ATOM 572 N N . LEU A 1 71 ? 4.058 6.563 -13.311 1.00 57.09 71 LEU A N 1
ATOM 573 C CA . LEU A 1 71 ? 3.628 7.701 -12.503 1.00 57.09 71 LEU A CA 1
ATOM 574 C C . LEU A 1 71 ? 3.608 9.048 -13.244 1.00 57.09 71 LEU A C 1
ATOM 576 O O . LEU A 1 71 ? 3.328 10.071 -12.624 1.00 57.09 71 LEU A O 1
ATOM 580 N N . GLY A 1 72 ? 3.920 9.086 -14.545 1.00 56.88 72 GLY A N 1
ATOM 581 C CA . GLY A 1 72 ? 3.795 10.310 -15.352 1.00 56.88 72 GLY A CA 1
ATOM 582 C C . GLY A 1 72 ? 4.590 11.513 -14.820 1.00 56.88 72 GLY A C 1
ATOM 583 O O . GLY A 1 72 ? 4.156 12.648 -14.986 1.00 56.88 72 GLY A O 1
ATOM 584 N N . GLY A 1 73 ? 5.726 11.278 -14.149 1.00 58.03 73 GLY A N 1
ATOM 585 C CA . GLY A 1 73 ? 6.562 12.335 -13.559 1.00 58.03 73 GLY A CA 1
ATOM 586 C C . GLY A 1 73 ? 6.327 12.612 -12.069 1.00 58.03 73 GLY A C 1
ATOM 587 O O . GLY A 1 73 ? 6.861 13.587 -11.539 1.00 58.03 73 GLY A O 1
ATOM 588 N N . PHE A 1 74 ? 5.559 11.774 -11.365 1.00 61.84 74 PHE A N 1
ATOM 589 C CA . PHE A 1 74 ? 5.454 11.860 -9.907 1.00 61.84 74 PHE A CA 1
ATOM 590 C C . PHE A 1 74 ? 6.836 11.687 -9.259 1.00 61.84 74 PHE A C 1
ATOM 592 O O . PHE A 1 74 ? 7.539 10.706 -9.508 1.00 61.84 74 PHE A O 1
ATOM 599 N N . ARG A 1 75 ? 7.240 12.658 -8.433 1.00 69.75 75 ARG A N 1
ATOM 600 C CA . ARG A 1 75 ? 8.556 12.651 -7.788 1.00 69.75 75 ARG A CA 1
ATOM 601 C C . ARG A 1 75 ? 8.594 11.583 -6.685 1.00 69.75 75 ARG A C 1
ATOM 603 O O . ARG A 1 75 ? 7.708 11.613 -5.828 1.00 69.75 75 ARG A O 1
ATOM 610 N N . PRO A 1 76 ? 9.623 10.713 -6.633 1.00 73.19 76 PRO A N 1
ATOM 611 C CA . PRO A 1 76 ? 9.810 9.767 -5.526 1.00 73.19 76 PRO A CA 1
ATOM 612 C C . PRO A 1 76 ? 9.796 10.453 -4.158 1.00 73.19 76 PRO A C 1
ATOM 614 O O . PRO A 1 76 ? 9.263 9.907 -3.199 1.00 73.19 76 PRO A O 1
ATOM 617 N N . ASP A 1 77 ? 10.298 11.688 -4.100 1.00 80.44 77 ASP A N 1
ATOM 618 C CA . ASP A 1 77 ? 10.311 12.531 -2.903 1.00 80.44 77 ASP A CA 1
ATOM 619 C C . ASP A 1 77 ? 8.913 12.739 -2.299 1.00 80.44 77 ASP A C 1
ATOM 621 O O . ASP A 1 77 ? 8.735 12.694 -1.085 1.00 80.44 77 ASP A O 1
ATOM 625 N N . LEU A 1 78 ? 7.886 12.911 -3.138 1.00 81.25 78 LEU A N 1
ATOM 626 C CA . LEU A 1 78 ? 6.522 13.125 -2.657 1.00 81.25 78 LEU A CA 1
ATOM 627 C C . LEU A 1 78 ? 5.942 11.847 -2.040 1.00 81.25 78 LEU A C 1
ATOM 629 O O . LEU A 1 78 ? 5.259 11.907 -1.014 1.00 81.25 78 LEU A O 1
ATOM 633 N N . LEU A 1 79 ? 6.234 10.692 -2.644 1.00 82.12 79 LEU A N 1
ATOM 634 C CA . LEU A 1 79 ? 5.828 9.400 -2.101 1.00 82.12 79 LEU A CA 1
ATOM 635 C C . LEU A 1 79 ? 6.532 9.143 -0.763 1.00 82.12 79 LEU A C 1
ATOM 637 O O . LEU A 1 79 ? 5.872 8.766 0.205 1.00 82.12 79 LEU A O 1
ATOM 641 N N . ALA A 1 80 ? 7.837 9.428 -0.699 1.00 86.38 80 ALA A N 1
ATOM 642 C CA . ALA A 1 80 ? 8.635 9.281 0.509 1.00 86.38 80 ALA A CA 1
ATOM 643 C C . ALA A 1 80 ? 8.071 10.123 1.659 1.00 86.38 80 ALA A C 1
ATOM 645 O O . ALA A 1 80 ? 7.661 9.568 2.676 1.00 86.38 80 ALA A O 1
ATOM 646 N N . ARG A 1 81 ? 7.882 11.430 1.436 1.00 87.62 81 ARG A N 1
ATOM 647 C CA . ARG A 1 81 ? 7.287 12.347 2.422 1.00 87.62 81 ARG A CA 1
ATOM 648 C C . ARG A 1 81 ? 5.912 11.897 2.909 1.00 87.62 81 ARG A C 1
ATOM 650 O O . ARG A 1 81 ? 5.574 12.078 4.078 1.00 87.62 81 ARG A O 1
ATOM 657 N N . THR A 1 82 ? 5.094 11.333 2.019 1.00 86.81 82 THR A N 1
ATOM 658 C CA . THR A 1 82 ? 3.756 10.838 2.380 1.00 86.81 82 THR A CA 1
ATOM 659 C C . THR A 1 82 ? 3.841 9.622 3.303 1.00 86.81 82 THR A C 1
ATOM 661 O O . THR A 1 82 ? 3.096 9.539 4.285 1.00 86.81 82 THR A O 1
ATOM 664 N N . CYS A 1 83 ? 4.763 8.700 3.015 1.00 88.88 83 CYS A N 1
ATOM 665 C CA . CYS A 1 83 ? 5.020 7.533 3.855 1.00 88.88 83 CYS A CA 1
ATOM 666 C C . CYS A 1 83 ? 5.596 7.958 5.211 1.00 88.88 83 CYS A C 1
ATOM 668 O O . CYS A 1 83 ? 5.054 7.570 6.239 1.00 88.88 83 CYS A O 1
ATOM 670 N N . GLU A 1 84 ? 6.611 8.825 5.229 1.00 89.19 84 GLU A N 1
ATOM 671 C CA . GLU A 1 84 ? 7.226 9.350 6.456 1.00 89.19 84 GLU A CA 1
ATOM 672 C C . GLU A 1 84 ? 6.199 10.018 7.374 1.00 89.19 84 GLU A C 1
ATOM 674 O O . GLU A 1 84 ? 6.151 9.738 8.570 1.00 89.19 84 GLU A O 1
ATOM 679 N N . ARG A 1 85 ? 5.311 10.852 6.817 1.00 88.12 85 ARG A N 1
ATOM 680 C CA . ARG A 1 85 ? 4.229 11.469 7.591 1.00 88.12 85 ARG A CA 1
ATOM 681 C C . ARG A 1 85 ? 3.294 10.423 8.199 1.00 88.12 85 ARG A C 1
ATOM 683 O O . ARG A 1 85 ? 2.962 10.534 9.375 1.00 88.12 85 ARG A O 1
ATOM 690 N N . SER A 1 86 ? 2.902 9.417 7.420 1.00 85.81 86 SER A N 1
ATOM 691 C CA . SER A 1 86 ? 2.003 8.356 7.894 1.00 85.81 86 SER A CA 1
ATOM 692 C C . SER A 1 86 ? 2.661 7.500 8.988 1.00 85.81 86 SER A C 1
ATOM 694 O O . SER A 1 86 ? 2.002 7.112 9.949 1.00 85.81 86 SER A O 1
ATOM 696 N N . LEU A 1 87 ? 3.974 7.267 8.899 1.00 86.69 87 LEU A N 1
ATOM 697 C CA . LEU A 1 87 ? 4.754 6.566 9.925 1.00 86.69 87 LEU A CA 1
ATOM 698 C C . LEU A 1 87 ? 4.851 7.360 11.234 1.00 86.69 87 LEU A C 1
ATOM 700 O O . LEU A 1 87 ? 4.736 6.785 12.317 1.00 86.69 87 LEU A O 1
ATOM 704 N N . LEU A 1 88 ? 4.993 8.686 11.156 1.00 84.50 88 LEU A N 1
ATOM 705 C CA . LEU A 1 88 ? 4.959 9.557 12.337 1.00 84.50 88 LEU A CA 1
ATOM 706 C C . LEU A 1 88 ? 3.600 9.513 13.052 1.00 84.50 88 LEU A C 1
ATOM 708 O O . LEU A 1 88 ? 3.545 9.609 14.278 1.00 84.50 88 LEU A O 1
ATOM 712 N N . GLU A 1 89 ? 2.505 9.358 12.306 1.00 79.31 89 GLU A N 1
ATOM 713 C CA . GLU A 1 89 ? 1.162 9.193 12.875 1.00 79.31 89 GLU A CA 1
ATOM 714 C C . GLU A 1 89 ? 1.015 7.849 13.606 1.00 79.31 89 GLU A C 1
ATOM 716 O O . GLU A 1 89 ? 0.400 7.812 14.670 1.00 79.31 89 GLU A O 1
ATOM 721 N N . CYS A 1 90 ? 1.659 6.779 13.126 1.00 73.75 90 CYS A N 1
ATOM 722 C CA . CYS A 1 90 ? 1.729 5.508 13.858 1.00 73.75 90 CYS A CA 1
ATOM 723 C C . CYS A 1 90 ? 2.511 5.608 15.168 1.00 73.75 90 CYS A C 1
ATOM 725 O O . CYS A 1 90 ? 2.091 5.037 16.171 1.00 73.75 90 CYS A O 1
ATOM 727 N N . GLY A 1 91 ? 3.621 6.352 15.186 1.00 64.88 91 GLY A N 1
ATOM 728 C CA . GLY A 1 91 ? 4.422 6.552 16.399 1.00 64.88 91 GLY A CA 1
ATOM 729 C C . GLY A 1 91 ? 3.729 7.398 17.474 1.00 64.88 91 GLY A C 1
ATOM 730 O O . GLY A 1 91 ? 4.071 7.294 18.646 1.00 64.88 91 GLY A O 1
ATOM 731 N N . ARG A 1 92 ? 2.738 8.216 17.095 1.00 57.91 92 ARG A N 1
ATOM 732 C CA . ARG A 1 92 ? 1.922 9.025 18.020 1.00 57.91 92 ARG A CA 1
ATOM 733 C C . ARG A 1 92 ? 0.767 8.260 18.676 1.00 57.91 92 ARG A C 1
ATOM 735 O O . ARG A 1 92 ? 0.112 8.823 19.546 1.00 57.91 92 ARG A O 1
ATOM 742 N N . GLY A 1 93 ? 0.494 7.030 18.240 1.00 52.94 93 GLY A N 1
ATOM 743 C CA . GLY A 1 93 ? -0.588 6.187 18.757 1.00 52.94 93 GLY A CA 1
ATOM 744 C C . GLY A 1 93 ? -0.192 5.238 19.895 1.00 52.94 93 GLY A C 1
ATOM 745 O O . GLY A 1 93 ? -0.999 4.377 20.239 1.00 52.94 93 GLY A O 1
ATOM 746 N N . ASN A 1 94 ? 1.023 5.363 20.441 1.00 46.00 94 ASN A N 1
ATOM 747 C CA . ASN A 1 94 ? 1.526 4.612 21.599 1.00 46.00 94 ASN A CA 1
ATOM 748 C C . ASN A 1 94 ? 1.738 5.544 22.795 1.00 46.00 94 ASN A C 1
ATOM 750 O O . ASN A 1 94 ? 1.561 5.073 23.937 1.00 46.00 94 ASN A O 1
#

Sequence (94 aa):
LGVIHQQQGDIEAATAEFKRTLYVDRDFVLAHFALANILRQQGQVHEACREYENTLRALYAKPEGAWTRFLGGFRPDLLARTCERSLLECGRGN